Protein AF-A0A1A2YQH8-F1 (afdb_monomer_lite)

Radius of gyration: 22.81 Å; chains: 1; bounding box: 62×40×73 Å

pLDDT: mean 88.42, std 12.56, range [50.62, 98.38]

Foldseek 3Di:
DDPVVVLLVLLLVLLQPLLVVLQVVLVVCVVPVVCVVVVLVVCVVDLVNLQVQLVVLLVQLVVQCVSQDDCPDDSSVLSNVSSVVSNVSSCCSNVPVPVSSVVVVVLSVVVVNVVVVSVVSNVSSNVSNCSNPPDDPPPPDPPPPDDDPPDDDDD

Secondary structure (DSSP, 8-state):
--HHHHHHHHHHHHHHHHHHHHHHHHHHHHHTGGGHHHHHHHHHH-THHHHHHHHHHHHHHHHHHHH----SSHHHHHHHHHHHHHHHHHHHHHH-HHHHHHHHHHHHHSHHHHHHHHHHHHHHHHHHHHHHHSPP----STTSSS---------

Sequence (155 aa):
MSTSQQAQTRTRMFARVIGPFLVIVIATTVARTSDMRTLLSEFDANFVWPWVTGAFVLLSGLIVVALHQYWRGAAPVLVSAMGWLTALKGVFLMAFPKTYVSVADSALDATSWWWTGFVIMGLIGLYLTYVGWAPTPTRSTAQATGSVPDLPRAA

Structure (mmCIF, N/CA/C/O backbone):
data_AF-A0A1A2YQH8-F1
#
_entry.id   AF-A0A1A2YQH8-F1
#
loop_
_atom_site.group_PDB
_atom_site.id
_atom_site.type_symbol
_atom_site.label_atom_id
_atom_site.label_alt_id
_atom_site.label_comp_id
_atom_site.label_asym_id
_atom_site.label_entity_id
_atom_site.label_seq_id
_atom_site.pdbx_PDB_ins_code
_atom_site.Cartn_x
_atom_site.Cartn_y
_atom_site.Cartn_z
_atom_site.occupancy
_atom_site.B_iso_or_equiv
_atom_site.auth_seq_id
_atom_site.auth_comp_id
_atom_site.auth_asym_id
_atom_site.auth_atom_id
_atom_site.pdbx_PDB_model_num
ATOM 1 N N . MET A 1 1 ? -8.964 3.232 28.872 1.00 57.97 1 MET A N 1
ATOM 2 C CA . MET A 1 1 ? -9.472 2.800 27.547 1.00 57.97 1 MET A CA 1
ATOM 3 C C . MET A 1 1 ? -9.410 1.286 27.483 1.00 57.97 1 MET A C 1
ATOM 5 O O . MET A 1 1 ? -8.413 0.734 27.930 1.00 57.97 1 MET A O 1
ATOM 9 N N . SER A 1 2 ? -10.441 0.614 26.966 1.00 78.38 2 SER A N 1
ATOM 10 C CA . SER A 1 2 ? -10.367 -0.832 26.726 1.00 78.38 2 SER A CA 1
ATOM 11 C C . SER A 1 2 ? -9.397 -1.130 25.575 1.00 78.38 2 SER A C 1
ATOM 13 O O . SER A 1 2 ? -9.254 -0.334 24.643 1.00 78.38 2 SER A O 1
ATOM 15 N N . THR A 1 3 ? -8.737 -2.287 25.614 1.00 77.56 3 THR A N 1
ATOM 16 C CA . THR A 1 3 ? -7.813 -2.750 24.558 1.00 77.56 3 THR A CA 1
ATOM 17 C C . THR A 1 3 ? -8.471 -2.762 23.171 1.00 77.56 3 THR A C 1
ATOM 19 O O . THR A 1 3 ? -7.833 -2.425 22.174 1.00 77.56 3 THR A O 1
ATOM 22 N N . SER A 1 4 ? -9.774 -3.057 23.106 1.00 81.94 4 SER A N 1
ATOM 23 C CA . SER A 1 4 ? -10.579 -3.008 21.880 1.00 81.94 4 SER A CA 1
ATOM 24 C C . SER A 1 4 ? -10.725 -1.597 21.302 1.00 81.94 4 SER A C 1
ATOM 26 O O . SER A 1 4 ? -10.598 -1.414 20.092 1.00 81.94 4 SER A O 1
ATOM 28 N N . GLN A 1 5 ? -10.926 -0.584 22.148 1.00 84.50 5 GLN A N 1
ATOM 29 C CA . GLN A 1 5 ? -11.058 0.810 21.719 1.00 84.50 5 GLN A CA 1
ATOM 30 C C . GLN A 1 5 ? -9.732 1.359 21.175 1.00 84.50 5 GLN A C 1
ATOM 32 O O . GLN A 1 5 ? -9.710 2.079 20.174 1.00 84.50 5 GLN A O 1
ATOM 37 N N . GLN A 1 6 ? -8.609 0.985 21.796 1.00 87.25 6 GLN A N 1
ATOM 38 C CA . GLN A 1 6 ? -7.279 1.362 21.316 1.00 87.25 6 GLN A CA 1
ATOM 39 C C . GLN A 1 6 ? -6.968 0.725 19.953 1.00 87.25 6 GLN A C 1
ATOM 41 O O . GLN A 1 6 ? -6.487 1.419 19.055 1.00 87.25 6 GLN A O 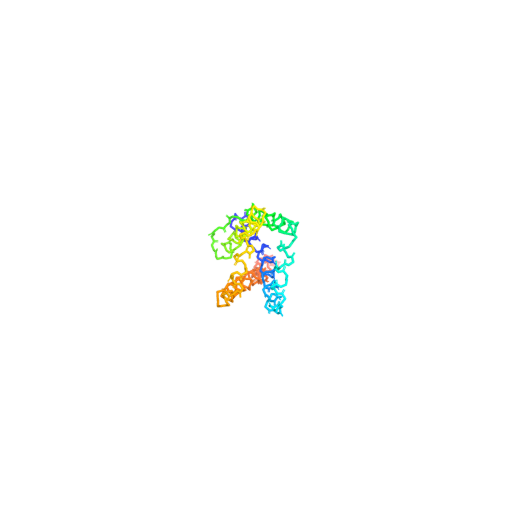1
ATOM 46 N N . ALA A 1 7 ? -7.296 -0.560 19.771 1.00 88.94 7 ALA A N 1
ATOM 47 C CA . ALA A 1 7 ? -7.132 -1.259 18.497 1.00 88.94 7 ALA A CA 1
ATOM 48 C C . ALA A 1 7 ? -7.944 -0.594 17.372 1.00 88.94 7 ALA A C 1
ATOM 50 O O . ALA A 1 7 ? -7.381 -0.254 16.335 1.00 88.94 7 ALA A O 1
ATOM 51 N N . GLN A 1 8 ? -9.228 -0.301 17.610 1.00 91.19 8 GLN A N 1
ATOM 52 C CA . GLN A 1 8 ? -10.087 0.400 16.645 1.00 91.19 8 GLN A CA 1
ATOM 53 C C . GLN A 1 8 ? -9.538 1.781 16.266 1.00 91.19 8 GLN A C 1
ATOM 55 O O . GLN A 1 8 ? -9.546 2.163 15.095 1.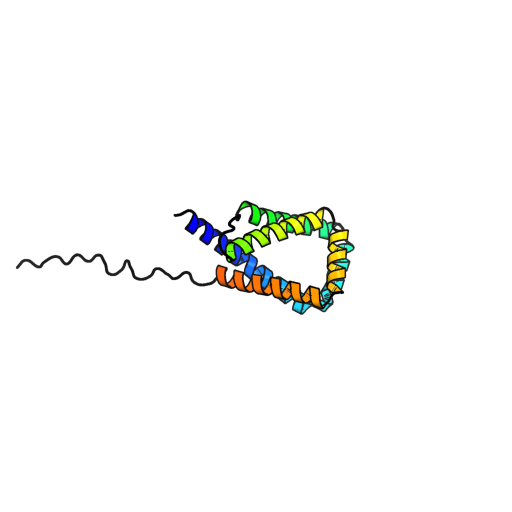00 91.19 8 GLN A O 1
ATOM 60 N N . THR A 1 9 ? -9.023 2.522 17.250 1.00 93.81 9 THR A N 1
ATOM 61 C CA . THR A 1 9 ? -8.430 3.846 17.021 1.00 93.81 9 THR A CA 1
ATOM 62 C C . THR A 1 9 ? -7.188 3.736 16.129 1.00 93.81 9 THR A C 1
ATOM 64 O O . THR A 1 9 ? -7.078 4.474 15.152 1.00 93.81 9 THR A O 1
ATOM 67 N N . ARG A 1 10 ? -6.289 2.776 16.398 1.00 94.50 10 ARG A N 1
ATOM 68 C CA . ARG A 1 10 ? -5.106 2.518 15.557 1.00 94.50 10 ARG A CA 1
ATOM 69 C C . ARG A 1 10 ? -5.491 2.097 14.141 1.00 94.50 10 ARG A C 1
ATOM 71 O O . ARG A 1 10 ? -4.966 2.673 13.192 1.00 94.50 10 ARG A O 1
ATOM 78 N N . THR A 1 11 ? -6.434 1.164 13.984 1.00 96.06 11 THR A N 1
ATOM 79 C CA . THR A 1 11 ? -6.939 0.759 12.661 1.00 96.06 11 THR A CA 1
ATOM 80 C C . THR A 1 11 ? -7.415 1.955 11.862 1.00 96.06 11 THR A C 1
ATOM 82 O O . THR A 1 11 ? -7.055 2.104 10.699 1.00 96.06 11 THR A O 1
ATOM 85 N N . ARG A 1 12 ? -8.188 2.843 12.490 1.00 96.00 12 ARG A N 1
ATOM 86 C CA . ARG A 1 12 ? -8.705 4.026 11.813 1.00 96.00 12 ARG A CA 1
ATOM 87 C C . ARG A 1 12 ? -7.599 4.988 11.384 1.00 96.00 12 ARG A C 1
ATOM 89 O O . ARG A 1 12 ? -7.678 5.522 10.283 1.00 96.00 12 ARG A O 1
ATOM 96 N N . MET A 1 13 ? -6.573 5.196 12.213 1.00 96.81 13 MET A N 1
ATOM 97 C CA . MET A 1 13 ? -5.422 6.029 11.839 1.00 96.81 13 MET A CA 1
ATOM 98 C C . MET A 1 13 ? -4.698 5.472 10.610 1.00 96.81 13 MET A C 1
ATOM 100 O O . MET A 1 13 ? -4.449 6.220 9.671 1.00 96.81 13 MET A O 1
ATOM 104 N N . PHE A 1 14 ? -4.432 4.164 10.568 1.00 97.81 14 PHE A N 1
ATOM 105 C CA . PHE A 1 14 ? -3.824 3.536 9.392 1.00 97.81 14 PHE A CA 1
ATOM 106 C C . PHE A 1 14 ? -4.734 3.595 8.162 1.00 97.81 14 PHE A C 1
ATOM 108 O O . PHE A 1 14 ? -4.271 3.926 7.074 1.00 97.81 14 PHE A O 1
ATOM 115 N N . ALA A 1 15 ? -6.035 3.345 8.327 1.00 97.50 15 ALA A N 1
ATOM 116 C CA . ALA A 1 15 ? -7.008 3.402 7.239 1.00 97.50 15 ALA A CA 1
ATOM 117 C C . ALA A 1 15 ? -7.097 4.803 6.597 1.00 97.50 15 ALA A C 1
ATOM 119 O O . ALA A 1 15 ? -7.221 4.905 5.378 1.00 97.50 15 ALA A O 1
ATOM 120 N N . ARG A 1 16 ? -6.939 5.880 7.388 1.00 97.25 16 ARG A N 1
ATOM 121 C CA . ARG A 1 16 ? -6.874 7.271 6.889 1.00 97.25 16 ARG A CA 1
ATOM 122 C C . ARG A 1 16 ? -5.697 7.544 5.958 1.00 97.25 16 ARG A C 1
ATOM 124 O O . ARG A 1 16 ? -5.794 8.472 5.164 1.00 97.25 16 ARG A O 1
ATOM 131 N N . VAL A 1 17 ? -4.617 6.774 6.071 1.00 97.81 17 VAL A N 1
ATOM 132 C CA . VAL A 1 17 ? -3.410 6.922 5.247 1.00 97.81 17 VAL A CA 1
ATOM 133 C C . VAL A 1 17 ? -3.442 5.935 4.082 1.00 97.81 17 VAL A C 1
ATOM 135 O O . VAL A 1 17 ? -3.371 6.341 2.926 1.00 97.81 17 VAL A O 1
ATOM 138 N N . ILE A 1 18 ? -3.607 4.643 4.381 1.00 97.75 18 ILE A N 1
ATOM 139 C CA . ILE A 1 18 ? -3.550 3.558 3.392 1.00 97.75 18 ILE A CA 1
ATOM 140 C C . ILE A 1 18 ? -4.689 3.674 2.376 1.00 97.75 18 ILE A C 1
ATOM 142 O O . ILE A 1 18 ? -4.460 3.473 1.187 1.00 97.75 18 ILE A O 1
ATOM 146 N N . GLY A 1 19 ? -5.902 4.014 2.824 1.00 97.62 19 GLY A N 1
ATOM 147 C CA . GLY A 1 19 ? -7.069 4.122 1.951 1.00 97.62 19 GLY A CA 1
ATOM 148 C C . GLY A 1 19 ? -6.860 5.129 0.815 1.00 97.62 19 GLY A C 1
ATOM 149 O O . GLY A 1 19 ? -6.818 4.715 -0.346 1.00 97.62 19 GLY A O 1
ATOM 150 N N . PRO A 1 20 ? -6.669 6.427 1.124 1.00 98.12 20 PRO A N 1
ATOM 151 C CA . PRO A 1 20 ? -6.444 7.447 0.104 1.00 98.12 20 PRO A CA 1
ATOM 152 C C . PRO A 1 20 ? -5.200 7.180 -0.740 1.00 98.12 20 PRO A C 1
ATOM 154 O O . PRO A 1 20 ? -5.237 7.389 -1.948 1.00 98.12 20 PRO A O 1
ATOM 157 N N . PHE A 1 21 ? -4.123 6.669 -0.133 1.00 97.62 21 PHE A N 1
ATOM 158 C CA . PHE A 1 21 ? -2.913 6.293 -0.862 1.00 97.62 21 PHE A CA 1
ATOM 159 C C . PHE A 1 21 ? -3.209 5.281 -1.978 1.00 97.62 21 PHE A C 1
ATOM 161 O O . PHE A 1 21 ? -2.843 5.523 -3.127 1.00 97.62 21 PHE A O 1
ATOM 168 N N . LEU A 1 22 ? -3.920 4.189 -1.672 1.00 97.12 22 LEU A N 1
ATOM 169 C CA . LEU A 1 22 ? -4.286 3.180 -2.672 1.00 97.12 22 LEU A CA 1
ATOM 170 C C . LEU A 1 22 ? -5.154 3.776 -3.781 1.00 97.12 22 LEU A C 1
ATOM 172 O O . LEU A 1 22 ? -4.886 3.539 -4.956 1.00 97.12 22 LEU A O 1
ATOM 176 N N . VAL A 1 23 ? -6.158 4.580 -3.420 1.00 97.88 23 VAL A N 1
ATOM 177 C CA . VAL A 1 23 ? -7.052 5.219 -4.397 1.00 97.88 23 VAL A CA 1
ATOM 178 C C . VAL A 1 23 ? -6.270 6.131 -5.343 1.00 97.88 23 VAL A C 1
ATOM 180 O O . VAL A 1 23 ? -6.438 6.030 -6.555 1.00 97.88 23 VAL A O 1
ATOM 183 N N . ILE A 1 24 ? -5.390 6.985 -4.814 1.00 97.88 24 ILE A N 1
ATOM 184 C CA . ILE A 1 24 ? -4.612 7.945 -5.610 1.00 97.88 24 ILE A CA 1
ATOM 185 C C . ILE A 1 24 ? -3.626 7.225 -6.532 1.00 97.88 24 ILE A C 1
ATOM 187 O O . ILE A 1 24 ? -3.544 7.564 -7.713 1.00 97.88 24 ILE A O 1
ATOM 191 N N . VAL A 1 25 ? -2.895 6.230 -6.020 1.00 95.44 25 VAL A N 1
ATOM 192 C CA . VAL A 1 25 ? -1.939 5.454 -6.824 1.00 95.44 25 VAL A CA 1
ATOM 193 C C . VAL A 1 25 ? -2.661 4.759 -7.972 1.00 95.44 25 VAL A C 1
ATOM 195 O O . VAL A 1 25 ? -2.253 4.903 -9.120 1.00 95.44 25 VAL A O 1
ATOM 198 N N . ILE A 1 26 ? -3.774 4.079 -7.690 1.00 95.56 26 ILE A N 1
ATOM 199 C CA . ILE A 1 26 ? -4.535 3.351 -8.711 1.00 95.56 26 ILE A CA 1
ATOM 200 C C . ILE A 1 26 ? -5.132 4.312 -9.734 1.00 95.56 26 ILE A C 1
ATOM 202 O O . ILE A 1 26 ? -4.980 4.083 -10.930 1.00 95.56 26 ILE A O 1
ATOM 206 N N . ALA A 1 27 ? -5.747 5.412 -9.295 1.00 96.12 27 ALA A N 1
ATOM 207 C CA . ALA A 1 27 ? -6.292 6.417 -10.203 1.00 96.12 27 ALA A CA 1
ATOM 208 C C . ALA A 1 27 ? -5.206 7.001 -11.120 1.00 96.12 27 ALA A C 1
ATOM 210 O O . ALA A 1 27 ? -5.424 7.138 -12.322 1.00 96.12 27 ALA A O 1
ATOM 211 N N . THR A 1 28 ? -4.019 7.283 -10.576 1.00 95.50 28 THR A N 1
ATOM 212 C CA . THR A 1 28 ? -2.882 7.802 -11.349 1.00 95.50 28 THR A CA 1
ATOM 213 C C . THR A 1 28 ? -2.374 6.770 -12.351 1.00 95.50 28 THR A C 1
ATOM 215 O O . THR A 1 28 ? -2.146 7.107 -13.510 1.00 95.50 28 THR A O 1
ATOM 218 N N . THR A 1 29 ? -2.227 5.508 -11.945 1.00 92.19 29 THR A N 1
ATOM 219 C CA . THR A 1 29 ? -1.784 4.438 -12.843 1.00 92.19 29 THR A CA 1
ATOM 220 C C . THR A 1 29 ? -2.789 4.181 -13.964 1.00 92.19 29 THR A C 1
ATOM 222 O O . THR A 1 29 ? -2.394 4.031 -15.118 1.00 92.19 29 THR A O 1
ATOM 225 N N . VAL A 1 30 ? -4.087 4.200 -13.660 1.00 92.44 30 VAL A N 1
ATOM 226 C CA . VAL A 1 30 ? -5.154 4.085 -14.664 1.00 92.44 30 VAL A CA 1
ATOM 227 C C . VAL A 1 30 ? -5.125 5.271 -15.629 1.00 92.44 30 VAL A C 1
ATOM 229 O O . VAL A 1 30 ? -5.133 5.076 -16.840 1.00 92.44 30 VAL A O 1
ATOM 232 N N . ALA A 1 31 ? -5.002 6.498 -15.117 1.00 94.12 31 ALA A N 1
ATOM 233 C CA . ALA A 1 31 ? -4.919 7.700 -15.946 1.00 94.12 31 ALA A CA 1
ATOM 234 C C . ALA A 1 31 ? -3.660 7.741 -16.829 1.00 94.12 31 ALA A C 1
ATOM 236 O O . ALA A 1 31 ? -3.671 8.361 -17.888 1.00 94.12 31 ALA A O 1
ATOM 237 N N . ARG A 1 32 ? -2.576 7.083 -16.400 1.00 91.88 32 ARG A N 1
ATOM 238 C CA . ARG A 1 32 ? -1.267 7.089 -17.070 1.00 91.88 32 ARG A CA 1
ATOM 239 C C . ARG A 1 32 ? -0.830 5.698 -17.518 1.00 91.88 32 ARG A C 1
ATOM 241 O O . ARG A 1 32 ? 0.358 5.388 -17.509 1.00 91.88 32 ARG A O 1
ATOM 248 N N . THR A 1 33 ? -1.778 4.842 -17.903 1.00 88.00 33 THR A N 1
ATOM 249 C CA . THR A 1 33 ? -1.474 3.444 -18.259 1.00 88.00 33 THR A CA 1
ATOM 250 C C . THR A 1 33 ? -0.491 3.343 -19.431 1.00 88.00 33 THR A C 1
ATOM 252 O O . THR A 1 33 ? 0.362 2.458 -19.423 1.00 88.00 33 THR A O 1
ATOM 255 N N . SER A 1 34 ? -0.539 4.282 -20.385 1.00 87.56 34 SER A N 1
ATOM 25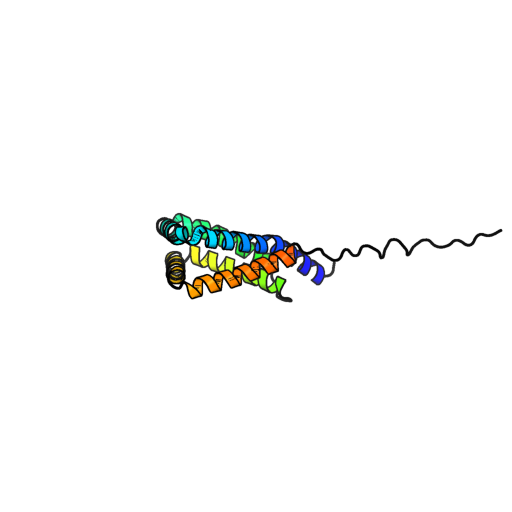6 C CA . SER A 1 34 ? 0.421 4.382 -21.498 1.00 87.56 34 SER A CA 1
ATOM 257 C C . SER A 1 34 ? 1.873 4.531 -21.041 1.00 87.56 34 SER A C 1
ATOM 259 O O . SER A 1 34 ? 2.776 4.016 -21.692 1.00 87.56 34 SER A O 1
ATOM 261 N N . ASP A 1 35 ? 2.094 5.202 -19.910 1.00 90.88 35 ASP A N 1
ATOM 262 C CA . ASP A 1 35 ? 3.426 5.559 -19.420 1.00 90.88 35 ASP A CA 1
ATOM 263 C C . ASP A 1 35 ? 4.043 4.420 -18.584 1.00 90.88 35 ASP A C 1
ATOM 265 O O . ASP A 1 35 ? 5.238 4.434 -18.292 1.00 90.88 35 A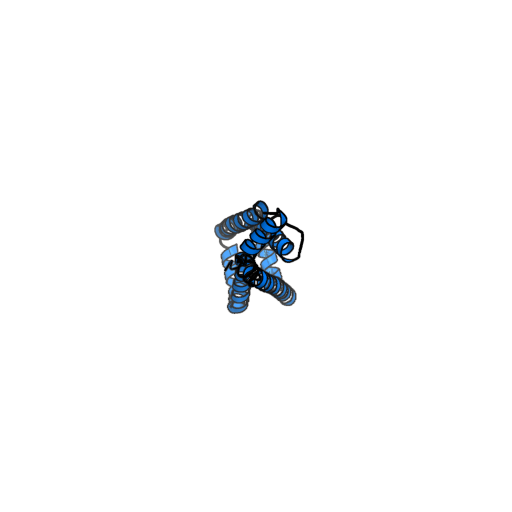SP A O 1
ATOM 269 N N . MET A 1 36 ? 3.247 3.416 -18.186 1.00 88.19 36 MET A N 1
ATOM 270 C CA . MET A 1 36 ? 3.669 2.389 -17.223 1.00 88.19 36 MET A CA 1
ATOM 271 C C . MET A 1 36 ? 4.810 1.512 -17.734 1.00 88.19 36 MET A C 1
ATOM 273 O O . MET A 1 36 ? 5.700 1.179 -16.954 1.00 88.19 36 MET A O 1
ATOM 277 N N . ARG A 1 37 ? 4.823 1.166 -19.029 1.00 88.56 37 ARG A N 1
ATOM 278 C CA . ARG A 1 37 ? 5.928 0.390 -19.619 1.00 88.56 37 ARG A CA 1
ATOM 279 C C . ARG A 1 37 ? 7.230 1.183 -19.623 1.00 88.56 37 ARG A C 1
ATOM 281 O O . ARG A 1 37 ? 8.269 0.637 -19.269 1.00 88.56 37 ARG A O 1
ATOM 288 N N . THR A 1 38 ? 7.163 2.473 -19.946 1.00 91.38 38 THR A N 1
ATOM 289 C CA . THR A 1 38 ? 8.328 3.364 -19.903 1.00 91.38 38 THR A CA 1
ATOM 290 C C . THR A 1 38 ? 8.875 3.464 -18.482 1.00 91.38 38 THR A C 1
ATOM 292 O O . THR A 1 38 ? 10.053 3.190 -18.268 1.00 91.38 38 THR A O 1
ATOM 295 N N . LEU A 1 39 ? 8.015 3.734 -17.493 1.00 89.88 39 LEU A N 1
ATOM 296 C CA . LEU A 1 39 ? 8.423 3.788 -16.085 1.00 89.88 39 LEU A CA 1
ATOM 297 C C . LEU A 1 39 ? 9.046 2.471 -15.606 1.00 89.88 39 LEU A C 1
ATOM 299 O O . LEU A 1 39 ? 10.053 2.496 -14.904 1.00 89.88 39 LEU A O 1
ATOM 303 N N . LEU A 1 40 ? 8.473 1.325 -15.989 1.00 89.56 40 LEU A N 1
ATOM 304 C CA . LEU A 1 40 ? 9.016 0.015 -15.629 1.00 89.56 40 LEU A CA 1
ATOM 305 C C . LEU A 1 40 ? 10.394 -0.220 -16.265 1.00 89.56 40 LEU A C 1
ATOM 307 O O . LEU A 1 40 ? 11.292 -0.722 -15.592 1.00 89.56 40 LEU A O 1
ATOM 311 N N . SER A 1 41 ? 10.585 0.195 -17.521 1.00 89.69 41 SER A N 1
ATOM 312 C CA . SER A 1 41 ? 11.871 0.075 -18.219 1.00 89.69 41 SER A CA 1
ATOM 313 C C . SER A 1 41 ? 12.971 0.950 -17.602 1.00 89.69 41 SER A C 1
ATOM 315 O O . SER A 1 41 ? 14.091 0.484 -17.405 1.00 89.69 41 SER A O 1
ATOM 317 N N . GLU A 1 42 ? 12.654 2.190 -17.215 1.00 89.88 42 GLU A N 1
ATOM 318 C CA . GLU A 1 42 ? 13.595 3.097 -16.542 1.00 89.88 42 GLU A CA 1
ATOM 319 C C . GLU A 1 42 ? 13.960 2.609 -15.135 1.00 89.88 42 GLU A C 1
ATOM 321 O O . GLU A 1 42 ? 15.095 2.789 -14.676 1.00 89.88 42 GLU A O 1
ATOM 326 N N . PHE A 1 43 ? 12.993 1.982 -14.460 1.00 88.56 43 PHE A N 1
ATOM 327 C CA . PHE A 1 43 ? 13.169 1.369 -13.152 1.00 88.56 43 PHE A CA 1
ATOM 328 C C . PHE A 1 43 ? 14.089 0.142 -13.217 1.00 88.56 43 PHE A C 1
ATOM 330 O O . PHE A 1 43 ? 14.955 -0.003 -12.360 1.00 88.56 43 PHE A O 1
ATOM 337 N N . ASP A 1 44 ? 13.952 -0.710 -14.237 1.00 87.69 44 ASP A N 1
ATOM 338 C CA . ASP A 1 44 ? 14.816 -1.886 -14.430 1.00 87.69 44 ASP A CA 1
ATOM 339 C C . ASP A 1 44 ? 16.236 -1.514 -14.883 1.00 87.69 44 ASP A C 1
ATOM 341 O O . ASP A 1 44 ? 17.220 -2.086 -14.412 1.00 87.69 44 ASP A O 1
ATOM 345 N N . ALA A 1 45 ? 16.364 -0.500 -15.744 1.00 89.31 45 ALA A N 1
ATOM 346 C CA . ALA A 1 45 ? 17.652 -0.053 -16.276 1.00 89.31 45 ALA A CA 1
ATOM 347 C C . ALA A 1 45 ? 18.611 0.492 -15.199 1.00 89.31 45 ALA A C 1
ATOM 349 O O . ALA A 1 45 ? 19.828 0.504 -15.387 1.00 89.31 45 ALA A O 1
ATOM 350 N N . ASN A 1 46 ? 18.079 0.937 -14.059 1.00 87.00 46 ASN A N 1
ATOM 351 C CA . ASN A 1 46 ? 18.830 1.597 -12.998 1.00 87.00 46 ASN A CA 1
ATOM 352 C C . ASN A 1 46 ? 18.720 0.812 -11.690 1.00 87.00 46 ASN A C 1
ATOM 354 O O . ASN A 1 46 ? 17.788 1.017 -10.917 1.00 87.00 46 ASN A O 1
ATOM 358 N N . PHE A 1 47 ? 19.727 -0.007 -11.377 1.00 82.12 47 PHE A N 1
ATOM 359 C CA . PHE A 1 47 ? 19.754 -0.852 -10.171 1.00 82.12 47 PHE A CA 1
ATOM 360 C C . PHE A 1 47 ? 19.466 -0.106 -8.849 1.00 82.12 47 PHE A C 1
ATOM 362 O O . PHE A 1 47 ? 18.939 -0.687 -7.899 1.00 82.12 47 PHE A O 1
ATOM 369 N N . VAL A 1 48 ? 19.781 1.192 -8.783 1.00 90.56 48 VAL A N 1
ATOM 370 C CA . VAL A 1 48 ? 19.531 2.034 -7.605 1.00 90.56 48 VAL A CA 1
ATOM 371 C C . VAL A 1 48 ? 18.032 2.195 -7.322 1.00 90.56 48 VAL A C 1
ATOM 373 O O . VAL A 1 48 ? 17.641 2.172 -6.156 1.00 90.56 48 VAL A O 1
ATOM 376 N N . TRP A 1 49 ? 17.178 2.319 -8.344 1.00 90.12 49 TRP A N 1
ATOM 377 C CA . TRP A 1 49 ? 15.745 2.576 -8.150 1.00 90.12 49 TRP A CA 1
ATOM 378 C C . TRP A 1 49 ? 15.009 1.413 -7.461 1.00 90.12 49 TRP A C 1
ATOM 380 O O . TRP A 1 49 ? 14.375 1.669 -6.433 1.00 90.12 49 TRP A O 1
ATOM 390 N N . PRO A 1 50 ? 15.135 0.143 -7.904 1.00 91.06 50 PRO A N 1
ATOM 391 C CA . PRO A 1 50 ? 14.566 -1.002 -7.198 1.00 91.06 50 PRO A CA 1
ATOM 392 C C . PRO A 1 50 ? 15.028 -1.113 -5.752 1.00 91.06 50 PRO A C 1
ATOM 394 O O . PRO A 1 50 ? 14.209 -1.366 -4.867 1.00 91.06 50 PRO A O 1
ATOM 397 N N . TRP A 1 51 ? 16.313 -0.864 -5.492 1.00 91.44 51 TRP A N 1
ATOM 398 C CA . TRP A 1 51 ? 16.862 -0.939 -4.144 1.00 91.44 51 TRP A CA 1
ATOM 399 C C . TRP A 1 51 ? 16.307 0.166 -3.235 1.00 91.44 51 TRP A C 1
ATOM 401 O O . TRP A 1 51 ? 15.800 -0.126 -2.151 1.00 91.44 51 TRP A O 1
ATOM 411 N N . VAL A 1 52 ? 16.340 1.426 -3.685 1.00 94.25 52 VAL A N 1
ATOM 412 C CA . VAL A 1 52 ? 15.858 2.584 -2.913 1.00 94.25 52 VAL A CA 1
ATOM 413 C C . VAL A 1 52 ? 14.353 2.487 -2.678 1.00 94.25 52 VAL A C 1
ATOM 415 O O . VAL A 1 52 ? 13.896 2.581 -1.538 1.00 94.25 52 VAL A O 1
ATOM 418 N N . THR A 1 53 ? 13.565 2.252 -3.730 1.00 93.88 53 THR A N 1
ATOM 419 C CA . THR A 1 53 ? 12.116 2.071 -3.600 1.00 93.88 53 THR A CA 1
ATOM 420 C C . THR A 1 53 ? 11.798 0.866 -2.722 1.00 93.88 53 THR A C 1
ATOM 422 O O . THR A 1 53 ? 10.937 0.967 -1.851 1.00 93.88 53 THR A O 1
ATOM 425 N N . GLY A 1 54 ? 12.519 -0.245 -2.886 1.00 95.12 54 GLY A N 1
ATOM 426 C CA . GLY A 1 54 ? 12.392 -1.428 -2.043 1.00 95.12 54 GLY A CA 1
ATOM 427 C C . GLY A 1 54 ? 12.620 -1.128 -0.562 1.00 95.12 54 GLY A C 1
ATOM 428 O O . GLY A 1 54 ? 11.804 -1.537 0.261 1.00 95.12 54 GLY A O 1
ATOM 429 N N . ALA A 1 55 ? 13.645 -0.341 -0.221 1.00 96.44 55 ALA A N 1
ATOM 430 C CA . ALA A 1 55 ? 13.944 0.049 1.156 1.00 96.44 55 ALA A CA 1
ATOM 431 C C . ALA A 1 55 ? 12.822 0.888 1.786 1.00 96.44 55 ALA A C 1
ATOM 433 O O . ALA A 1 55 ? 12.377 0.588 2.896 1.00 96.44 55 ALA A O 1
ATOM 434 N N . PHE A 1 56 ? 12.311 1.900 1.075 1.00 97.69 56 PHE A N 1
ATOM 435 C CA . PHE A 1 56 ? 11.198 2.715 1.576 1.00 97.69 56 PHE A CA 1
ATOM 436 C C . PHE A 1 56 ? 9.896 1.917 1.689 1.00 97.69 56 PHE A C 1
ATOM 438 O O . PHE A 1 56 ? 9.164 2.058 2.673 1.00 97.69 56 PHE A O 1
ATOM 445 N N . VAL A 1 57 ? 9.609 1.054 0.711 1.00 97.12 57 VAL A N 1
ATOM 446 C CA . VAL A 1 57 ? 8.436 0.172 0.722 1.00 97.12 57 VAL A CA 1
ATOM 447 C C . VAL A 1 57 ? 8.525 -0.809 1.893 1.00 97.12 57 VAL A C 1
ATOM 449 O O . VAL A 1 57 ? 7.568 -0.936 2.655 1.00 97.12 57 VAL A O 1
ATOM 452 N N . LEU A 1 58 ? 9.685 -1.433 2.107 1.00 98.06 58 LEU A N 1
ATOM 453 C CA . LEU A 1 58 ? 9.924 -2.335 3.230 1.00 98.06 58 LEU A CA 1
ATOM 454 C C . LEU A 1 58 ? 9.751 -1.618 4.570 1.00 98.06 58 LEU A C 1
ATOM 456 O O . LEU A 1 58 ? 8.996 -2.093 5.416 1.00 98.06 58 LEU A O 1
ATOM 460 N N . LEU A 1 59 ? 10.395 -0.461 4.746 1.00 98.31 59 LEU A N 1
ATOM 461 C CA . LEU A 1 59 ? 10.264 0.357 5.951 1.00 98.31 59 LEU A CA 1
ATOM 462 C C . LEU A 1 59 ? 8.797 0.697 6.241 1.00 98.31 59 LEU A C 1
ATOM 464 O O . LEU A 1 59 ? 8.323 0.486 7.356 1.00 98.31 59 LEU A O 1
ATOM 468 N N . SER A 1 60 ? 8.059 1.160 5.231 1.00 97.81 60 SER A N 1
ATOM 469 C CA . SER A 1 60 ? 6.634 1.481 5.364 1.00 97.81 60 SER A CA 1
ATOM 470 C C . SER A 1 60 ? 5.820 0.256 5.793 1.00 97.81 60 SER A C 1
ATOM 472 O O . SER A 1 60 ? 5.008 0.338 6.715 1.00 97.81 60 SER A O 1
ATOM 474 N N . GLY A 1 61 ? 6.070 -0.899 5.169 1.00 97.75 61 GLY A N 1
ATOM 475 C CA . GLY A 1 61 ? 5.410 -2.156 5.513 1.00 97.75 61 GLY A CA 1
ATOM 476 C C . GLY A 1 61 ? 5.708 -2.600 6.945 1.00 97.75 61 GLY A C 1
ATOM 477 O O . GLY A 1 61 ? 4.786 -2.927 7.690 1.00 97.75 61 GLY A O 1
ATOM 478 N N . LEU A 1 62 ? 6.973 -2.535 7.371 1.00 98.31 62 LEU A N 1
ATOM 479 C CA . LEU A 1 62 ? 7.395 -2.891 8.728 1.00 98.31 62 LEU A CA 1
ATOM 480 C C . LEU A 1 62 ? 6.795 -1.968 9.792 1.00 98.31 62 LEU A C 1
ATOM 482 O O . LEU A 1 62 ? 6.421 -2.455 10.855 1.00 98.31 62 LEU A O 1
ATOM 486 N N . ILE A 1 63 ? 6.634 -0.671 9.510 1.00 98.31 63 ILE A N 1
ATOM 487 C CA . ILE A 1 63 ? 5.931 0.261 10.407 1.00 98.31 63 ILE A CA 1
ATOM 488 C C . ILE A 1 63 ? 4.486 -0.199 10.625 1.00 98.31 63 ILE A C 1
ATOM 490 O O . ILE A 1 63 ? 4.024 -0.263 11.765 1.00 98.31 63 ILE A O 1
ATOM 494 N N . VAL A 1 64 ? 3.771 -0.565 9.556 1.00 98.06 64 VAL A N 1
ATOM 495 C CA . VAL A 1 64 ? 2.400 -1.088 9.676 1.00 98.06 64 VAL A CA 1
ATOM 496 C C . VAL A 1 64 ? 2.400 -2.411 10.440 1.00 98.06 64 VAL A C 1
ATOM 498 O O . VAL A 1 64 ? 1.603 -2.580 11.359 1.00 98.06 64 VAL A O 1
ATOM 501 N N . VAL A 1 65 ? 3.311 -3.333 10.111 1.00 97.94 65 VAL A N 1
ATOM 502 C CA . VAL A 1 65 ? 3.399 -4.637 10.778 1.00 97.94 65 VAL A CA 1
ATOM 503 C C . VAL A 1 65 ? 3.671 -4.469 12.272 1.00 97.94 65 VAL A C 1
ATOM 505 O O . VAL A 1 65 ? 2.959 -5.064 13.071 1.00 97.94 65 VAL A O 1
ATOM 508 N N . ALA A 1 66 ? 4.623 -3.628 12.669 1.00 97.50 66 ALA A N 1
ATOM 509 C CA . ALA A 1 66 ? 4.988 -3.423 14.069 1.00 97.50 66 ALA A CA 1
ATOM 510 C C . ALA A 1 66 ? 3.884 -2.729 14.884 1.00 97.50 66 ALA A C 1
ATOM 512 O O . ALA A 1 66 ? 3.687 -3.034 16.060 1.00 97.50 66 ALA A O 1
ATOM 513 N N . LEU A 1 67 ? 3.155 -1.792 14.273 1.00 96.31 67 LEU A N 1
ATOM 514 C CA . LEU A 1 67 ? 2.180 -0.952 14.976 1.00 96.31 67 LEU A CA 1
ATOM 515 C C . LEU A 1 67 ? 0.729 -1.442 14.839 1.00 96.31 67 LEU A C 1
ATOM 517 O O . LEU A 1 67 ? -0.156 -0.941 15.544 1.00 96.31 67 LEU A O 1
ATOM 521 N N . HIS A 1 68 ? 0.466 -2.415 13.960 1.00 95.19 68 HIS A N 1
ATOM 522 C CA . HIS A 1 68 ? -0.877 -2.893 13.652 1.00 95.19 68 HIS A CA 1
ATOM 523 C C . HIS A 1 68 ? -0.926 -4.398 13.300 1.00 95.19 68 HIS A C 1
ATOM 525 O O . HIS A 1 68 ? -0.885 -4.786 12.132 1.00 95.19 68 HIS A O 1
ATOM 531 N N . GLN A 1 69 ? -1.117 -5.259 14.309 1.00 94.69 69 GLN A N 1
ATOM 532 C CA . GLN A 1 69 ? -1.375 -6.711 14.161 1.00 94.69 69 GLN A CA 1
ATOM 533 C C . GLN A 1 69 ? -2.732 -7.111 14.748 1.00 94.69 69 GLN A C 1
ATOM 535 O O . GLN A 1 69 ? -2.834 -7.966 15.628 1.00 94.69 69 GLN A O 1
ATOM 540 N N . TYR A 1 70 ? -3.796 -6.465 14.282 1.00 92.62 70 TYR A N 1
ATOM 541 C CA . TYR A 1 70 ? -5.150 -6.778 14.721 1.00 92.62 70 TYR A CA 1
ATOM 542 C C . TYR A 1 70 ? -5.908 -7.465 13.592 1.00 92.62 70 TYR A C 1
ATOM 544 O O . TYR A 1 70 ? -6.153 -6.872 12.550 1.00 92.62 70 TYR A O 1
ATOM 552 N N . TRP A 1 71 ? -6.326 -8.704 13.835 1.00 94.88 71 TRP A N 1
ATOM 553 C CA . TRP A 1 71 ? -6.936 -9.571 12.820 1.00 94.88 71 TRP A CA 1
ATOM 554 C C . TRP A 1 71 ? -8.432 -9.820 13.054 1.00 94.88 71 TRP A C 1
ATOM 556 O O . TRP A 1 71 ? -9.015 -10.752 12.511 1.00 94.88 71 TRP A O 1
ATOM 566 N N . ARG A 1 72 ? -9.070 -9.000 13.896 1.00 93.44 72 ARG A N 1
ATOM 567 C CA . ARG A 1 72 ? -10.495 -9.123 14.228 1.00 93.44 72 ARG A CA 1
ATOM 568 C C . ARG A 1 72 ? -11.286 -7.990 13.581 1.00 93.44 72 ARG A C 1
ATOM 570 O O . ARG A 1 72 ? -11.185 -6.849 14.019 1.00 93.44 72 ARG A O 1
ATOM 577 N N . GLY A 1 73 ? -12.094 -8.331 12.578 1.00 93.44 73 GLY A N 1
ATOM 578 C CA . GLY A 1 73 ? -12.904 -7.393 11.794 1.00 93.44 73 GLY A CA 1
ATOM 579 C C . GLY A 1 73 ? -12.271 -7.043 10.444 1.00 93.44 73 GLY A C 1
ATOM 580 O O . GLY A 1 73 ? -11.059 -7.136 10.275 1.00 93.44 73 GLY A O 1
ATOM 581 N N . ALA A 1 74 ? -13.096 -6.622 9.483 1.00 95.12 74 ALA A N 1
ATOM 582 C CA . ALA A 1 74 ? -12.667 -6.432 8.096 1.00 95.12 74 ALA A CA 1
ATOM 583 C C . ALA A 1 74 ? -11.567 -5.366 7.933 1.00 95.12 74 ALA A C 1
ATOM 585 O O . ALA A 1 74 ? -10.507 -5.657 7.387 1.00 95.12 74 ALA A O 1
ATOM 586 N N . ALA A 1 75 ? -11.771 -4.145 8.441 1.00 95.25 75 ALA A N 1
ATOM 587 C CA . ALA A 1 75 ? -10.780 -3.076 8.292 1.00 95.25 75 ALA A CA 1
ATOM 588 C C . ALA A 1 75 ? -9.427 -3.367 8.976 1.00 95.25 75 ALA A C 1
ATOM 590 O O . ALA A 1 75 ? -8.403 -3.173 8.321 1.00 95.25 75 ALA A O 1
ATOM 591 N N . PRO A 1 76 ? -9.373 -3.872 10.228 1.00 96.00 76 PRO A N 1
ATOM 592 C CA . PRO A 1 76 ? -8.106 -4.269 10.837 1.00 96.00 76 PRO A CA 1
ATOM 593 C C . PRO A 1 76 ? -7.357 -5.338 10.030 1.00 96.00 76 PRO A C 1
ATOM 595 O O . PRO A 1 76 ? -6.157 -5.191 9.804 1.00 96.00 76 PRO A O 1
ATOM 598 N N . VAL A 1 77 ? -8.076 -6.353 9.529 1.00 97.81 77 VAL A N 1
ATOM 599 C CA . VAL A 1 77 ? -7.505 -7.412 8.680 1.00 97.81 77 VAL A CA 1
ATOM 600 C C . VAL A 1 77 ? -6.915 -6.827 7.401 1.00 97.81 77 VAL A C 1
ATOM 602 O O . VAL A 1 77 ? -5.777 -7.141 7.071 1.00 97.81 77 VAL A O 1
ATOM 605 N N . LEU A 1 78 ? -7.639 -5.944 6.706 1.00 97.56 78 LEU A N 1
ATOM 606 C CA . LEU A 1 78 ? -7.145 -5.314 5.479 1.00 97.56 78 LEU A CA 1
ATOM 607 C C . LEU A 1 78 ? -5.901 -4.454 5.730 1.00 97.56 78 LEU A C 1
ATOM 609 O O . LEU A 1 78 ? -4.954 -4.525 4.952 1.00 97.56 78 LEU A O 1
ATOM 613 N N . VAL A 1 79 ? -5.863 -3.686 6.824 1.00 97.88 79 VAL A N 1
ATOM 614 C CA . VAL A 1 79 ? -4.682 -2.889 7.199 1.00 97.88 79 VAL A CA 1
ATOM 615 C C . VAL A 1 79 ? -3.478 -3.790 7.482 1.00 97.88 79 VAL A C 1
ATOM 617 O O . VAL A 1 79 ? -2.399 -3.557 6.938 1.00 97.88 79 VAL A O 1
ATOM 620 N N . SER A 1 80 ? -3.648 -4.833 8.300 1.00 97.62 80 SER A N 1
ATOM 621 C CA . SER A 1 80 ? -2.557 -5.755 8.636 1.00 97.62 80 SER A CA 1
ATOM 622 C C . SER A 1 80 ? -2.079 -6.556 7.422 1.00 97.62 80 SER A C 1
ATOM 624 O O . SER A 1 80 ? -0.871 -6.706 7.232 1.00 97.62 80 SER A O 1
ATOM 626 N N . ALA A 1 81 ? -2.997 -7.005 6.563 1.00 97.75 81 ALA A N 1
ATOM 627 C CA . ALA A 1 81 ? -2.663 -7.658 5.302 1.00 97.75 81 ALA A CA 1
ATOM 628 C C . ALA A 1 81 ? -1.879 -6.720 4.373 1.00 97.75 81 ALA A C 1
ATOM 630 O O . ALA A 1 81 ? -0.880 -7.139 3.793 1.00 97.75 81 ALA A O 1
ATOM 631 N N . MET A 1 82 ? -2.266 -5.443 4.282 1.00 97.81 82 MET A N 1
ATOM 632 C CA . MET A 1 82 ? -1.543 -4.453 3.481 1.00 97.81 82 MET A CA 1
ATOM 633 C C . MET A 1 82 ? -0.131 -4.203 4.015 1.00 97.81 82 MET A C 1
ATOM 635 O O . MET A 1 82 ? 0.805 -4.081 3.228 1.00 97.81 82 MET A O 1
ATOM 639 N N . GLY A 1 83 ? 0.045 -4.179 5.340 1.00 97.56 83 GLY A N 1
ATOM 640 C CA . GLY A 1 83 ? 1.363 -4.083 5.968 1.00 97.56 83 GLY A CA 1
ATOM 641 C C . GLY A 1 83 ? 2.286 -5.227 5.552 1.00 97.56 83 GLY A C 1
ATOM 642 O O . GLY A 1 83 ? 3.394 -4.985 5.075 1.00 97.56 83 GLY A O 1
ATOM 643 N N . TRP A 1 84 ? 1.801 -6.467 5.649 1.00 98.38 84 TRP A N 1
ATOM 644 C CA . TRP A 1 84 ? 2.560 -7.650 5.236 1.00 98.38 84 TRP A CA 1
ATOM 645 C C . TRP A 1 84 ? 2.818 -7.703 3.730 1.00 98.38 84 TRP A C 1
ATOM 647 O O . TRP A 1 84 ? 3.945 -7.975 3.323 1.00 98.38 84 TRP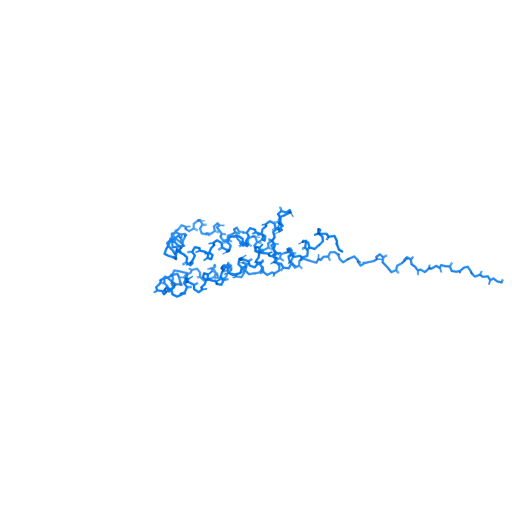 A O 1
ATOM 657 N N . LEU A 1 85 ? 1.819 -7.388 2.901 1.00 97.38 85 LEU A N 1
ATOM 658 C CA . LEU A 1 85 ? 1.972 -7.327 1.446 1.00 97.38 85 LEU A CA 1
ATOM 659 C C . LEU A 1 85 ? 3.040 -6.303 1.041 1.00 97.38 85 LEU A C 1
ATOM 661 O O . LEU A 1 85 ? 3.888 -6.585 0.198 1.00 97.38 85 LEU A O 1
ATOM 665 N N . THR A 1 86 ? 3.020 -5.128 1.672 1.00 97.25 86 THR A N 1
ATOM 666 C CA . THR A 1 86 ? 3.979 -4.047 1.421 1.00 97.25 86 THR A CA 1
ATOM 667 C C . THR A 1 86 ? 5.379 -4.440 1.889 1.00 97.25 86 THR A C 1
ATOM 669 O O . THR A 1 86 ? 6.338 -4.262 1.144 1.00 97.25 86 THR A O 1
ATOM 672 N N . ALA A 1 87 ? 5.510 -5.042 3.075 1.00 98.12 87 ALA A N 1
ATOM 673 C CA . ALA A 1 87 ? 6.793 -5.535 3.570 1.00 98.12 87 ALA A CA 1
ATOM 674 C C . ALA A 1 87 ? 7.379 -6.598 2.628 1.00 98.12 87 ALA A C 1
ATOM 676 O O . ALA A 1 87 ? 8.530 -6.486 2.209 1.00 98.12 87 ALA A O 1
ATOM 677 N N . LEU A 1 88 ? 6.567 -7.578 2.221 1.00 97.62 88 LEU A N 1
ATOM 678 C CA . LEU A 1 88 ? 6.980 -8.631 1.299 1.00 97.62 88 LEU A CA 1
ATOM 679 C C . LEU A 1 88 ? 7.391 -8.058 -0.065 1.00 97.62 88 LEU A C 1
ATOM 681 O O . LEU A 1 88 ? 8.447 -8.411 -0.584 1.00 97.62 88 LEU A O 1
ATOM 685 N N . LYS A 1 89 ? 6.612 -7.115 -0.612 1.00 94.81 89 LYS A N 1
ATOM 686 C CA . LYS A 1 89 ? 6.967 -6.378 -1.834 1.00 94.81 89 LYS A CA 1
ATOM 687 C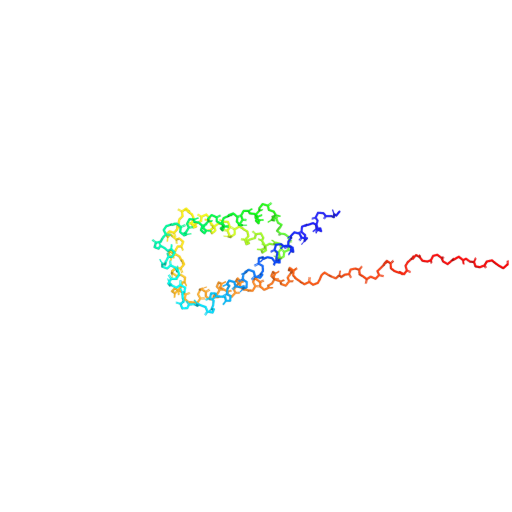 C . LYS A 1 89 ? 8.322 -5.676 -1.697 1.00 94.81 89 LYS A C 1
ATOM 689 O O . LYS A 1 89 ? 9.126 -5.744 -2.621 1.00 94.81 89 LYS A O 1
ATOM 694 N N . GLY A 1 90 ? 8.579 -5.022 -0.564 1.00 96.31 90 GLY A N 1
ATOM 695 C CA . GLY A 1 90 ? 9.852 -4.354 -0.288 1.00 96.31 90 GLY A CA 1
ATOM 696 C C . GLY A 1 90 ? 11.033 -5.326 -0.274 1.00 96.31 90 GLY A C 1
ATOM 697 O O . GLY A 1 90 ? 12.043 -5.067 -0.923 1.00 96.31 90 GLY A O 1
ATOM 698 N N . VAL A 1 91 ? 10.875 -6.489 0.371 1.00 96.38 91 VAL A N 1
ATOM 699 C CA . VAL A 1 91 ? 11.885 -7.561 0.347 1.00 96.38 91 VAL A CA 1
ATOM 700 C C . VAL A 1 91 ? 12.150 -8.036 -1.081 1.00 96.38 91 VAL A C 1
ATOM 702 O O . VAL A 1 91 ? 13.308 -8.111 -1.482 1.00 96.38 91 VAL A O 1
ATOM 705 N N . PHE A 1 92 ? 11.107 -8.317 -1.869 1.00 94.44 92 PHE A N 1
ATOM 706 C CA . PHE A 1 92 ? 11.276 -8.758 -3.258 1.00 94.44 92 PHE A CA 1
ATOM 707 C C . PHE A 1 92 ? 11.975 -7.712 -4.126 1.00 94.44 92 PHE A C 1
ATOM 709 O O . PHE A 1 92 ? 12.849 -8.073 -4.907 1.00 94.44 92 PHE A O 1
ATOM 716 N N . LEU A 1 93 ? 11.645 -6.430 -3.966 1.00 93.00 93 LEU A N 1
ATOM 717 C CA . LEU A 1 93 ? 12.307 -5.346 -4.693 1.00 93.00 93 LEU A CA 1
ATOM 718 C C . LEU A 1 93 ? 13.803 -5.246 -4.373 1.00 93.00 93 LEU A C 1
ATOM 720 O O . LEU A 1 93 ? 14.598 -5.004 -5.274 1.00 93.00 93 LEU A O 1
ATOM 724 N N . MET A 1 94 ? 14.199 -5.454 -3.115 1.00 91.88 94 MET A N 1
ATOM 725 C CA . MET A 1 94 ? 15.607 -5.358 -2.712 1.00 91.88 94 MET A CA 1
ATOM 726 C C . MET A 1 94 ? 16.408 -6.627 -3.021 1.00 91.88 94 MET A C 1
ATOM 728 O O . MET A 1 94 ? 17.542 -6.537 -3.484 1.00 91.88 94 MET A O 1
ATOM 732 N N . ALA A 1 95 ? 15.843 -7.803 -2.739 1.00 92.25 95 ALA A N 1
ATOM 733 C CA . ALA A 1 95 ? 16.546 -9.080 -2.847 1.00 92.25 95 ALA A CA 1
ATOM 734 C C . ALA A 1 95 ? 16.447 -9.700 -4.249 1.00 92.25 95 ALA A C 1
ATOM 736 O O . ALA A 1 95 ? 17.368 -10.389 -4.684 1.00 92.25 95 ALA A O 1
ATOM 737 N N . PHE A 1 96 ? 15.345 -9.453 -4.963 1.00 92.94 96 PHE A N 1
ATOM 738 C CA . PHE A 1 96 ? 15.032 -10.083 -6.249 1.00 92.94 96 PHE A CA 1
ATOM 739 C C . PHE A 1 96 ? 14.427 -9.086 -7.265 1.00 92.94 96 PHE A C 1
ATOM 741 O O . PHE A 1 96 ? 13.362 -9.360 -7.832 1.00 92.94 96 PHE A O 1
ATOM 748 N N . PRO A 1 97 ? 15.083 -7.938 -7.542 1.00 89.12 97 PRO A N 1
ATOM 749 C CA . PRO A 1 97 ? 14.516 -6.870 -8.371 1.00 89.12 97 PRO A CA 1
ATOM 750 C C . PRO A 1 97 ? 14.122 -7.341 -9.777 1.00 89.12 97 PRO A C 1
ATOM 752 O O . PRO A 1 97 ? 13.027 -7.034 -10.238 1.00 89.12 97 PRO A O 1
ATOM 755 N N . LYS A 1 98 ? 14.958 -8.162 -10.428 1.00 89.19 98 LYS A N 1
ATOM 756 C CA . LYS A 1 98 ? 14.686 -8.680 -11.783 1.00 89.19 98 LYS A CA 1
ATOM 757 C C . LYS A 1 98 ? 13.438 -9.558 -11.838 1.00 89.19 98 LYS A C 1
ATOM 759 O O . LYS A 1 98 ? 12.626 -9.430 -12.749 1.00 89.19 98 LYS A O 1
ATOM 764 N N . THR A 1 99 ? 13.262 -10.430 -10.845 1.00 90.19 99 THR A N 1
ATOM 765 C CA . THR A 1 99 ? 12.066 -11.274 -10.732 1.00 90.19 99 THR A CA 1
ATOM 766 C C . THR A 1 99 ? 10.825 -10.413 -10.528 1.00 90.19 99 THR A C 1
ATOM 768 O O . THR A 1 99 ? 9.797 -10.654 -11.154 1.00 90.19 99 THR A O 1
ATOM 771 N N . TYR A 1 100 ? 10.925 -9.378 -9.690 1.00 88.62 100 TYR A N 1
ATOM 772 C CA . TYR A 1 100 ? 9.826 -8.450 -9.451 1.00 88.62 100 TYR A CA 1
ATOM 773 C C . TYR A 1 100 ? 9.409 -7.702 -10.727 1.00 88.62 100 TYR A C 1
ATOM 775 O O . TYR A 1 100 ? 8.222 -7.664 -11.053 1.00 88.62 100 TYR A O 1
ATOM 783 N N . VAL A 1 101 ? 10.376 -7.145 -11.462 1.00 89.44 101 VAL A N 1
ATOM 784 C CA . VAL A 1 101 ? 10.136 -6.437 -12.730 1.00 89.44 101 VAL A CA 1
ATOM 785 C C . VAL A 1 101 ? 9.532 -7.373 -13.775 1.00 89.44 101 VAL A C 1
ATOM 787 O O . VAL A 1 101 ? 8.539 -7.014 -14.396 1.00 89.44 101 VAL A O 1
ATOM 790 N N . SER A 1 102 ? 10.059 -8.590 -13.928 1.00 90.19 102 SER A N 1
ATOM 791 C CA . SER A 1 102 ? 9.537 -9.569 -14.892 1.00 90.19 102 SER A CA 1
ATOM 792 C C . SER A 1 102 ? 8.077 -9.948 -14.618 1.00 90.19 102 SER A C 1
ATOM 794 O O . SER A 1 102 ? 7.275 -10.047 -15.549 1.00 90.19 102 SER A O 1
ATOM 796 N N . VAL A 1 103 ? 7.701 -10.109 -13.344 1.00 88.31 103 VAL A N 1
ATOM 797 C CA . VAL A 1 103 ? 6.302 -10.345 -12.956 1.00 88.31 103 VAL A CA 1
ATOM 798 C C . VAL A 1 103 ? 5.433 -9.127 -13.270 1.00 88.31 103 VAL A C 1
ATOM 800 O O . VAL A 1 103 ? 4.310 -9.293 -13.742 1.00 88.31 103 VAL A O 1
ATOM 803 N N . ALA A 1 104 ? 5.933 -7.912 -13.027 1.00 86.69 104 ALA A N 1
ATOM 804 C CA . ALA A 1 104 ? 5.208 -6.686 -13.349 1.00 86.69 104 ALA A CA 1
ATOM 805 C C . ALA A 1 104 ? 4.984 -6.533 -14.863 1.00 86.69 104 ALA A C 1
ATOM 807 O O . ALA A 1 104 ? 3.871 -6.216 -15.274 1.00 86.69 104 ALA A O 1
ATOM 808 N N . ASP A 1 105 ? 5.997 -6.820 -15.680 1.00 88.38 105 ASP A N 1
ATOM 809 C CA . ASP A 1 105 ? 5.906 -6.767 -17.142 1.00 88.38 105 ASP A CA 1
ATOM 810 C C . ASP A 1 105 ? 4.918 -7.814 -17.683 1.00 88.38 105 ASP A C 1
ATOM 812 O O . ASP A 1 105 ? 3.985 -7.483 -18.412 1.00 88.38 105 ASP A O 1
ATOM 816 N N . SER A 1 106 ? 5.006 -9.053 -17.184 1.00 87.19 106 SER A N 1
ATOM 817 C CA . SER A 1 106 ? 4.053 -10.124 -17.522 1.00 87.19 106 SER A CA 1
ATOM 818 C C . SER A 1 106 ? 2.612 -9.762 -17.142 1.00 87.19 106 SER A C 1
ATOM 820 O O . SER A 1 106 ? 1.656 -10.133 -17.825 1.00 87.19 106 SER A O 1
ATOM 822 N N . ALA A 1 107 ? 2.432 -9.036 -16.037 1.00 84.38 107 ALA A N 1
ATOM 823 C CA . ALA A 1 107 ? 1.118 -8.580 -15.613 1.00 84.38 107 ALA A CA 1
ATOM 824 C C . ALA A 1 107 ? 0.571 -7.483 -16.542 1.00 84.38 107 ALA A C 1
ATOM 826 O O . ALA A 1 107 ? -0.620 -7.510 -16.839 1.00 84.38 107 ALA A O 1
ATOM 827 N N . LEU A 1 108 ? 1.414 -6.574 -17.051 1.00 82.94 108 LEU A N 1
ATOM 828 C CA . LEU A 1 108 ? 1.017 -5.568 -18.047 1.00 82.94 108 LEU A CA 1
ATOM 829 C C . LEU A 1 108 ? 0.561 -6.202 -19.371 1.00 82.94 108 LEU A C 1
ATOM 831 O O . LEU A 1 108 ? -0.343 -5.674 -20.021 1.00 82.94 108 LEU A O 1
ATOM 835 N N . ASP A 1 109 ? 1.144 -7.339 -19.755 1.00 83.69 109 ASP A N 1
ATOM 836 C CA . ASP A 1 109 ? 0.711 -8.110 -20.927 1.00 83.69 109 ASP A CA 1
ATOM 837 C C . ASP A 1 109 ? -0.643 -8.798 -20.688 1.00 83.69 109 ASP A C 1
ATOM 839 O O . ASP A 1 109 ? -1.530 -8.792 -21.548 1.00 83.69 109 ASP A O 1
ATOM 843 N N . ALA A 1 110 ? -0.856 -9.333 -19.484 1.00 81.00 110 ALA A N 1
ATOM 844 C CA . ALA A 1 110 ? -2.102 -9.969 -19.068 1.00 81.00 110 ALA A CA 1
ATOM 845 C C . ALA A 1 110 ? -3.173 -8.937 -18.663 1.00 81.00 110 ALA A C 1
ATOM 847 O O . ALA A 1 110 ? -3.594 -8.864 -17.505 1.00 81.00 110 ALA A O 1
ATOM 848 N N . THR A 1 111 ? -3.665 -8.168 -19.642 1.00 75.38 111 THR A N 1
ATOM 849 C CA . THR A 1 111 ? -4.574 -7.017 -19.448 1.00 75.38 111 THR A CA 1
ATOM 850 C C . THR A 1 111 ? -5.738 -7.312 -18.485 1.00 75.38 111 THR A C 1
ATOM 852 O O . THR A 1 111 ? -5.996 -6.536 -17.570 1.00 75.38 111 THR A O 1
ATOM 855 N N . SER A 1 112 ? -6.418 -8.459 -18.616 1.00 82.75 112 SER A N 1
ATOM 856 C CA . SER A 1 112 ? -7.527 -8.852 -17.724 1.00 82.75 112 SER A CA 1
ATOM 857 C C . SER A 1 112 ? -7.106 -9.013 -16.253 1.00 82.75 112 SER A C 1
ATOM 859 O O . SER A 1 112 ? -7.811 -8.551 -15.348 1.00 82.75 112 SER A O 1
ATOM 861 N N . TRP A 1 113 ? -5.958 -9.645 -16.001 1.00 82.75 113 TRP A N 1
ATOM 862 C CA . TRP A 1 113 ? -5.458 -9.895 -14.649 1.00 82.75 113 TRP A CA 1
ATOM 863 C C . TRP A 1 113 ? -5.010 -8.597 -13.973 1.00 82.75 113 TRP A C 1
ATOM 865 O O . TRP A 1 113 ? -5.348 -8.342 -12.815 1.00 82.75 113 TRP A O 1
ATOM 875 N N . TRP A 1 114 ? -4.329 -7.735 -14.729 1.00 85.12 114 TRP A N 1
ATOM 876 C CA . TRP A 1 114 ? -3.901 -6.408 -14.292 1.00 85.12 114 TRP A CA 1
ATOM 877 C C . TRP A 1 114 ? -5.068 -5.540 -13.815 1.00 85.12 114 TRP A C 1
ATOM 879 O O . TRP A 1 114 ? -5.063 -5.039 -12.687 1.00 85.12 114 TRP A O 1
ATOM 889 N N . TRP A 1 115 ? -6.120 -5.432 -14.634 1.00 88.44 115 TRP A N 1
ATOM 890 C CA . TRP A 1 115 ? -7.317 -4.667 -14.280 1.00 88.44 115 TRP A CA 1
ATOM 891 C C . TRP A 1 115 ? -8.042 -5.245 -13.068 1.00 88.44 115 TRP A C 1
ATOM 893 O O . TRP A 1 115 ? -8.485 -4.489 -12.204 1.00 88.44 115 TRP A O 1
ATOM 903 N N . THR A 1 116 ? -8.113 -6.573 -12.955 1.00 91.12 116 THR A N 1
ATOM 904 C CA . THR A 1 116 ? -8.729 -7.236 -11.797 1.00 91.12 116 THR A CA 1
ATOM 905 C C . THR A 1 116 ? -8.011 -6.858 -10.500 1.00 91.12 116 THR A C 1
ATOM 907 O O . THR A 1 116 ? -8.657 -6.478 -9.521 1.00 91.12 116 THR A O 1
ATOM 910 N N . GLY A 1 117 ? -6.674 -6.878 -10.503 1.00 90.94 117 GLY A N 1
ATOM 911 C CA . GLY A 1 117 ? -5.863 -6.454 -9.362 1.00 90.94 117 GLY A CA 1
ATOM 912 C C . GLY A 1 117 ? -6.120 -4.999 -8.959 1.00 90.94 117 GLY A C 1
ATOM 913 O O . GLY A 1 117 ? -6.309 -4.713 -7.774 1.00 90.94 117 GLY A O 1
ATOM 914 N N . PHE A 1 118 ? -6.201 -4.084 -9.929 1.00 92.75 118 PHE A N 1
ATOM 915 C CA . PHE A 1 118 ? -6.506 -2.679 -9.651 1.00 92.75 118 PHE A CA 1
ATOM 916 C C . PHE A 1 118 ? -7.909 -2.443 -9.126 1.00 92.75 118 PHE A C 1
ATOM 918 O O . PHE A 1 118 ? -8.068 -1.652 -8.199 1.00 92.75 118 PHE A O 1
ATOM 925 N N . VAL A 1 119 ? -8.916 -3.136 -9.654 1.00 95.50 119 VAL A N 1
ATOM 926 C CA . VAL A 1 119 ? -10.281 -3.026 -9.131 1.00 95.50 119 VAL A CA 1
ATOM 927 C C . VAL A 1 119 ? -10.320 -3.493 -7.677 1.00 95.50 119 VAL A C 1
ATOM 929 O O . VAL A 1 119 ? -10.826 -2.769 -6.823 1.00 95.50 119 VAL A O 1
ATOM 932 N N . ILE A 1 120 ? -9.721 -4.646 -7.360 1.00 96.25 120 ILE A N 1
ATOM 933 C CA . ILE A 1 120 ? -9.671 -5.166 -5.985 1.00 96.25 120 ILE A CA 1
ATOM 934 C C . ILE A 1 120 ? -8.968 -4.172 -5.053 1.00 96.25 120 ILE A C 1
ATOM 936 O O . ILE A 1 120 ? -9.520 -3.798 -4.016 1.00 96.25 120 ILE A O 1
ATOM 940 N N . MET A 1 121 ? -7.773 -3.706 -5.421 1.00 96.56 121 MET A N 1
ATOM 941 C CA . MET A 1 121 ? -7.010 -2.769 -4.591 1.00 96.56 121 MET A CA 1
ATOM 942 C C . MET A 1 121 ? -7.701 -1.405 -4.473 1.00 96.56 121 MET A C 1
ATOM 944 O O . MET A 1 121 ? -7.638 -0.775 -3.417 1.00 96.56 121 MET A O 1
ATOM 948 N N . GLY A 1 122 ? -8.417 -0.971 -5.512 1.00 97.31 122 GLY A N 1
ATOM 949 C CA . GLY A 1 122 ? -9.187 0.269 -5.527 1.00 97.31 122 GLY A CA 1
ATOM 950 C C . GLY A 1 122 ? -10.383 0.196 -4.588 1.00 97.31 122 GLY A C 1
ATOM 951 O O . GLY A 1 122 ? -10.600 1.112 -3.799 1.00 97.31 122 GLY A O 1
ATOM 952 N N . LEU A 1 123 ? -11.107 -0.927 -4.593 1.00 98.06 123 LEU A N 1
ATOM 953 C CA . LEU A 1 123 ? -12.208 -1.182 -3.664 1.00 98.06 123 LEU A CA 1
ATOM 954 C C . LEU A 1 123 ? -11.721 -1.258 -2.213 1.00 98.06 123 LEU A C 1
ATOM 956 O O . LEU A 1 123 ? -12.349 -0.674 -1.329 1.00 98.06 123 LEU A O 1
ATOM 960 N N . ILE A 1 124 ? -10.579 -1.908 -1.961 1.00 98.19 124 ILE A N 1
ATOM 961 C CA . ILE A 1 124 ? -9.937 -1.909 -0.636 1.00 98.19 124 ILE A CA 1
ATOM 962 C C . ILE A 1 124 ? -9.583 -0.477 -0.218 1.00 98.19 124 ILE A C 1
ATOM 964 O O . ILE A 1 124 ? -9.889 -0.073 0.905 1.00 98.19 124 ILE A O 1
ATOM 968 N N . GLY A 1 125 ? -8.979 0.305 -1.116 1.00 97.69 125 GLY A N 1
ATOM 969 C CA . GLY A 1 125 ? -8.630 1.704 -0.877 1.00 97.69 125 GLY A CA 1
ATOM 970 C C . GLY A 1 125 ? -9.846 2.569 -0.542 1.00 97.69 125 GLY A C 1
ATOM 971 O O . GLY A 1 125 ? -9.833 3.297 0.452 1.00 97.69 125 GLY A O 1
ATOM 972 N N . LEU A 1 126 ? -10.926 2.448 -1.316 1.00 98.12 126 LEU A N 1
ATOM 973 C CA . LEU A 1 126 ? -12.190 3.150 -1.079 1.00 98.12 126 LEU A CA 1
ATOM 974 C C . LEU A 1 126 ? -12.811 2.756 0.262 1.00 98.12 126 LEU A C 1
ATOM 976 O O . LEU A 1 126 ? -13.182 3.627 1.048 1.00 98.12 126 LEU A O 1
ATOM 980 N N . TYR A 1 127 ? -12.866 1.457 0.561 1.00 98.19 127 TYR A N 1
ATOM 981 C CA . TYR A 1 127 ? -13.387 0.961 1.829 1.00 98.19 127 TYR A CA 1
ATOM 982 C C . TYR A 1 127 ? -12.576 1.482 3.022 1.00 98.19 127 TYR A C 1
ATOM 984 O O . TYR A 1 127 ? -13.148 2.001 3.978 1.00 98.19 127 TYR A O 1
ATOM 992 N N . LEU A 1 128 ? -11.243 1.408 2.970 1.00 97.62 128 LEU A N 1
ATOM 993 C CA . LEU A 1 128 ? -10.386 1.921 4.041 1.00 97.62 128 LEU A CA 1
ATOM 994 C C . LEU A 1 128 ? -10.465 3.445 4.164 1.00 97.62 128 LEU A C 1
ATOM 996 O O . LEU A 1 128 ? -10.462 3.959 5.280 1.00 97.62 128 LEU A O 1
ATOM 1000 N N . THR A 1 129 ? -10.606 4.165 3.050 1.00 98.00 129 THR A N 1
ATOM 1001 C CA . THR A 1 129 ? -10.854 5.613 3.066 1.00 98.00 129 THR A CA 1
ATOM 1002 C C . THR A 1 129 ? -12.146 5.912 3.813 1.00 98.00 129 THR A C 1
ATOM 1004 O O . THR A 1 129 ? -12.146 6.719 4.743 1.00 98.00 129 THR A O 1
ATOM 1007 N N . TYR A 1 130 ? -13.225 5.202 3.482 1.00 97.12 130 TYR A N 1
ATOM 1008 C CA . TYR A 1 130 ? -14.487 5.317 4.197 1.00 97.12 130 TYR A CA 1
ATOM 1009 C C . TYR A 1 130 ? -14.313 5.022 5.693 1.00 97.12 130 TYR A C 1
ATOM 1011 O O . TYR A 1 130 ? -14.661 5.861 6.514 1.00 97.12 130 TYR A O 1
ATOM 1019 N N . VAL A 1 131 ? -13.694 3.903 6.083 1.00 95.50 131 VAL A N 1
ATOM 1020 C CA . VAL A 1 131 ? -13.479 3.575 7.507 1.00 95.50 131 VAL A CA 1
ATOM 1021 C C . VAL A 1 131 ? -12.622 4.623 8.228 1.00 95.50 131 VAL A C 1
ATOM 1023 O O . VAL A 1 131 ? -12.891 4.972 9.380 1.00 95.50 131 VAL A O 1
ATOM 1026 N N . GLY A 1 132 ? -11.589 5.142 7.567 1.00 95.38 132 GLY A N 1
ATOM 1027 C CA . GLY A 1 132 ? -10.707 6.163 8.118 1.00 95.38 132 GLY A CA 1
ATOM 1028 C C . GLY A 1 132 ? -11.442 7.473 8.412 1.00 95.38 132 GLY A C 1
ATOM 1029 O O . GLY A 1 132 ? -11.282 8.059 9.492 1.00 95.38 132 GLY A O 1
ATOM 1030 N N . TRP A 1 133 ? -12.265 7.920 7.466 1.00 95.19 133 TRP A N 1
ATOM 1031 C CA . TRP A 1 133 ? -12.826 9.271 7.436 1.00 95.19 133 TRP A CA 1
ATOM 1032 C C . TRP A 1 133 ? -14.306 9.360 7.827 1.00 95.19 133 TRP A C 1
ATOM 1034 O O . TRP A 1 133 ? -14.755 10.449 8.179 1.00 95.19 133 TRP A O 1
ATOM 1044 N N . ALA A 1 134 ? -15.045 8.248 7.867 1.00 91.69 134 ALA A N 1
ATOM 1045 C CA . ALA A 1 134 ? -16.441 8.224 8.301 1.00 91.69 134 ALA A CA 1
ATOM 1046 C C . ALA A 1 134 ? -16.582 8.817 9.714 1.00 91.69 134 ALA A C 1
ATOM 1048 O O . ALA A 1 134 ? -15.753 8.506 10.580 1.00 91.69 134 ALA A O 1
ATOM 1049 N N . PRO A 1 135 ? -17.595 9.658 9.986 1.00 79.00 135 PRO A N 1
ATOM 1050 C CA . PRO A 1 135 ? -17.825 10.213 11.315 1.00 79.00 135 PRO A CA 1
ATOM 1051 C C . PRO A 1 135 ? -17.984 9.098 12.353 1.00 79.00 135 PRO A C 1
ATOM 1053 O O . PRO A 1 135 ? -18.740 8.150 12.152 1.00 79.00 135 PRO A O 1
ATOM 1056 N N . THR A 1 136 ? -17.289 9.205 13.489 1.00 72.88 136 THR A N 1
ATOM 1057 C CA . THR A 1 136 ? -17.689 8.401 14.655 1.00 72.88 136 THR A CA 1
ATOM 1058 C C . THR A 1 136 ? -19.015 8.981 15.117 1.00 72.88 136 THR A C 1
ATOM 1060 O O . THR A 1 136 ? -19.056 10.206 15.246 1.00 72.88 136 THR A O 1
ATOM 1063 N N . PRO A 1 137 ? -20.051 8.179 15.415 1.00 61.62 137 PRO A N 1
ATOM 1064 C CA . PRO A 1 137 ? -21.238 8.689 16.079 1.00 61.62 137 PRO A CA 1
ATOM 1065 C C . PRO A 1 137 ? -20.794 9.447 17.327 1.00 61.62 137 PRO A C 1
ATOM 1067 O O . PRO A 1 137 ? -20.267 8.864 18.280 1.00 61.62 137 PRO A O 1
ATOM 1070 N N . THR A 1 138 ? -20.895 10.770 17.274 1.00 55.31 138 THR A N 1
ATOM 1071 C CA . THR A 1 138 ? -20.594 11.639 18.396 1.00 55.31 138 THR A CA 1
ATOM 1072 C C . THR A 1 138 ? -21.560 11.206 19.481 1.00 55.31 138 THR A C 1
ATOM 1074 O O . THR A 1 138 ? -22.772 11.265 19.285 1.00 55.31 138 THR A O 1
ATOM 1077 N N . ARG A 1 139 ? -21.057 10.737 20.624 1.00 52.56 139 ARG A N 1
ATOM 1078 C CA . ARG A 1 139 ? -21.879 10.528 21.819 1.00 52.56 139 ARG A CA 1
ATOM 1079 C C . ARG A 1 139 ? -22.245 11.917 22.372 1.00 52.56 139 ARG A C 1
ATOM 1081 O O . ARG A 1 139 ? -21.789 12.314 23.432 1.00 52.56 139 ARG A O 1
ATOM 1088 N N . SER A 1 140 ? -22.970 12.701 21.581 1.00 53.25 140 SER A N 1
ATOM 1089 C CA . SER A 1 140 ? -23.357 14.083 21.834 1.00 53.25 140 SER A CA 1
ATOM 1090 C C . SER A 1 140 ? -24.837 14.063 22.189 1.00 53.25 140 SER A C 1
ATOM 1092 O O . SER A 1 140 ? -25.656 14.058 21.279 1.00 53.25 140 SER A O 1
ATOM 1094 N N . THR A 1 141 ? -25.160 13.886 23.482 1.00 52.59 141 THR A N 1
ATOM 1095 C CA . THR A 1 141 ? -26.440 14.276 24.145 1.00 52.59 141 THR A CA 1
ATOM 1096 C C . THR A 1 141 ? -26.618 13.714 25.565 1.00 52.59 141 THR A C 1
ATOM 1098 O O . THR A 1 141 ? -27.447 14.233 26.299 1.00 52.59 141 THR A O 1
ATOM 1101 N N . ALA A 1 142 ? -25.851 12.716 26.023 1.00 51.41 142 ALA A N 1
ATOM 1102 C CA . ALA A 1 142 ? -26.139 12.075 27.322 1.00 51.41 142 ALA A CA 1
ATOM 1103 C C . ALA A 1 142 ? -25.650 12.834 28.578 1.00 51.41 142 ALA A C 1
ATOM 1105 O O . ALA A 1 142 ? -25.974 12.421 29.686 1.00 51.41 142 ALA A O 1
ATOM 1106 N N . GLN A 1 143 ? -24.879 13.920 28.442 1.00 50.62 143 GLN A N 1
ATOM 1107 C CA . GLN A 1 143 ? -24.301 14.631 29.597 1.00 50.62 143 GLN A CA 1
ATOM 1108 C C . GLN A 1 143 ? -24.886 16.035 29.836 1.00 50.62 143 GLN A C 1
ATOM 1110 O O . GLN A 1 143 ? -24.458 16.713 30.760 1.00 50.62 143 GLN A O 1
ATOM 1115 N N . ALA A 1 144 ? -25.880 16.469 29.048 1.00 53.72 144 ALA A N 1
ATOM 1116 C CA . ALA A 1 144 ? -26.461 17.813 29.162 1.00 53.72 144 ALA A CA 1
ATOM 1117 C C . ALA A 1 144 ? -27.821 17.882 29.892 1.00 53.72 144 ALA A C 1
ATOM 1119 O O . ALA A 1 144 ? -28.312 18.980 30.122 1.00 53.72 144 ALA A O 1
ATOM 1120 N N . THR A 1 145 ? -28.437 16.759 30.282 1.00 54.97 145 THR A N 1
ATOM 1121 C CA . THR A 1 145 ? -29.800 16.757 30.872 1.00 54.97 145 THR A CA 1
ATOM 1122 C C . THR A 1 145 ? -29.953 15.979 32.185 1.00 54.97 145 THR A C 1
ATOM 1124 O O . THR A 1 145 ? -31.060 15.887 32.699 1.00 54.97 145 THR A O 1
ATOM 1127 N N . GLY A 1 146 ? -28.877 15.435 32.766 1.00 57.41 146 GLY A N 1
ATOM 1128 C CA . GLY A 1 146 ? -28.972 14.529 33.925 1.00 57.41 146 GLY A CA 1
ATOM 1129 C C . GLY A 1 146 ? -28.597 15.093 35.300 1.00 57.41 146 GLY A C 1
ATOM 1130 O O . GLY A 1 146 ? -28.662 14.351 36.274 1.00 57.41 146 GLY A O 1
ATOM 1131 N N . SER A 1 147 ? -28.162 16.351 35.419 1.00 57.28 147 SER A N 1
ATOM 1132 C CA . SER A 1 147 ? -27.659 16.875 36.700 1.00 57.28 147 SER A CA 1
ATOM 1133 C C . SER A 1 147 ? -28.067 18.322 36.971 1.00 57.28 147 SER A C 1
ATOM 1135 O O . SER A 1 147 ? -27.221 19.170 37.245 1.00 57.28 147 SER A O 1
ATOM 1137 N N . VAL A 1 148 ? -29.367 18.603 36.921 1.00 62.94 148 VAL A N 1
ATOM 1138 C CA . VAL A 1 148 ? -29.942 19.673 37.746 1.00 62.94 148 VAL A CA 1
ATOM 1139 C C . VAL A 1 148 ? -30.761 18.971 38.829 1.00 62.94 148 VAL A C 1
ATOM 1141 O O . VAL A 1 148 ? -31.839 18.469 38.527 1.00 62.94 148 VAL A O 1
ATOM 1144 N N . PRO A 1 149 ? -30.248 18.832 40.064 1.00 67.00 149 PRO A N 1
ATOM 1145 C CA . PRO A 1 149 ? -31.077 18.429 41.188 1.00 67.00 149 PRO A CA 1
ATOM 1146 C C . PRO A 1 149 ? -32.085 19.550 41.460 1.00 67.00 149 PRO A C 1
ATOM 1148 O O . PRO A 1 149 ? -31.691 20.652 41.843 1.00 67.00 149 PRO A O 1
ATOM 1151 N N . ASP A 1 150 ? -33.371 19.281 41.241 1.00 66.25 150 ASP A N 1
ATOM 1152 C CA . ASP A 1 150 ? -34.457 20.154 41.686 1.00 66.25 150 ASP A CA 1
ATOM 1153 C C . ASP A 1 150 ? -34.397 20.270 43.216 1.00 66.25 150 ASP A C 1
ATOM 1155 O O . ASP A 1 150 ? -34.720 19.333 43.949 1.00 66.25 150 ASP A O 1
ATOM 1159 N N . LEU A 1 151 ? -33.940 21.421 43.711 1.00 71.38 151 LEU A N 1
ATOM 1160 C CA . LEU A 1 151 ? -34.044 21.764 45.125 1.00 71.38 151 LEU A CA 1
ATOM 1161 C C . LEU A 1 151 ? -35.501 22.167 45.421 1.00 71.38 151 LEU A C 1
ATOM 1163 O O . LEU A 1 151 ? -36.023 23.067 44.753 1.00 71.38 151 LEU A O 1
ATOM 1167 N N . PRO A 1 152 ? -36.172 21.555 46.416 1.00 68.12 152 PRO A N 1
ATOM 1168 C CA . PRO A 1 152 ? -37.524 21.945 46.781 1.00 68.12 152 PRO A CA 1
ATOM 1169 C C . PRO A 1 152 ? -37.513 23.362 47.364 1.00 68.12 152 PRO A C 1
ATOM 1171 O O . PRO A 1 152 ? -36.778 23.651 48.309 1.00 68.12 152 PRO A O 1
ATOM 1174 N N . ARG A 1 153 ? -38.352 24.246 46.813 1.00 65.62 153 ARG A N 1
ATOM 1175 C CA . ARG A 1 153 ? -38.663 25.546 47.418 1.00 65.62 153 ARG A CA 1
ATOM 1176 C C . ARG A 1 153 ? -39.339 25.309 48.770 1.00 65.62 153 ARG A C 1
ATOM 1178 O O . ARG A 1 153 ? -40.460 24.810 48.803 1.00 65.62 153 ARG A O 1
ATOM 1185 N N . ALA A 1 154 ? -38.670 25.684 49.856 1.00 62.94 154 ALA A N 1
ATOM 1186 C CA . ALA A 1 154 ? -39.318 25.883 51.146 1.00 62.94 154 ALA A CA 1
ATOM 1187 C C . ALA A 1 154 ? -39.859 27.320 51.208 1.00 62.94 154 ALA A C 1
ATOM 1189 O O . ALA A 1 154 ? -39.138 28.265 50.877 1.00 62.94 154 ALA A O 1
ATOM 1190 N N . ALA A 1 155 ? -41.140 27.427 51.556 1.00 60.88 155 ALA A N 1
ATOM 1191 C CA . ALA A 1 155 ? -41.842 28.656 51.912 1.00 60.88 155 ALA A CA 1
ATOM 1192 C C . ALA A 1 155 ? -41.658 28.963 53.404 1.00 60.88 155 ALA A C 1
ATOM 1194 O O . ALA A 1 155 ? -41.441 27.993 54.169 1.00 60.88 155 ALA A O 1
#

Organism: NCBI:txid487514